Protein AF-A0AAD7N891-F1 (afdb_monomer_lite)

Structure (mmCIF, N/CA/C/O backbone):
data_AF-A0AAD7N891-F1
#
_entry.id   AF-A0AAD7N891-F1
#
loop_
_atom_site.group_PDB
_atom_site.id
_atom_site.type_symbol
_atom_site.label_atom_id
_atom_site.label_alt_id
_atom_site.label_comp_id
_atom_site.label_asym_id
_atom_site.label_entity_id
_atom_site.label_seq_id
_atom_site.pdbx_PDB_ins_code
_atom_site.Cartn_x
_atom_site.Cartn_y
_atom_site.Cartn_z
_atom_site.occupancy
_atom_site.B_iso_or_equiv
_atom_site.auth_seq_id
_atom_site.auth_comp_id
_atom_site.auth_asym_id
_atom_site.auth_atom_id
_atom_site.pdbx_PDB_model_num
ATOM 1 N N . MET A 1 1 ? 13.929 -9.665 -32.652 1.00 86.06 1 MET A N 1
ATOM 2 C CA . MET A 1 1 ? 14.099 -10.074 -31.236 1.00 86.06 1 MET A CA 1
ATOM 3 C C . MET A 1 1 ? 13.568 -9.027 -30.256 1.00 86.06 1 MET A C 1
ATOM 5 O O . MET A 1 1 ? 12.718 -9.385 -29.456 1.00 86.06 1 MET A O 1
ATOM 9 N N . LEU A 1 2 ? 13.955 -7.745 -30.351 1.00 93.38 2 LEU A N 1
ATOM 10 C CA . LEU A 1 2 ? 13.462 -6.684 -29.446 1.00 93.38 2 LEU A CA 1
ATOM 11 C C . LEU A 1 2 ? 11.928 -6.543 -29.409 1.00 93.38 2 LEU A C 1
ATOM 13 O O . LEU A 1 2 ? 11.352 -6.500 -28.329 1.00 93.38 2 LEU A O 1
ATOM 17 N N . LEU A 1 3 ? 11.254 -6.560 -30.566 1.00 95.44 3 LEU A N 1
ATOM 18 C CA . LEU A 1 3 ? 9.785 -6.468 -30.629 1.00 95.44 3 LEU A CA 1
ATOM 19 C C . LEU A 1 3 ? 9.083 -7.633 -29.914 1.00 95.44 3 LEU A C 1
ATOM 21 O O . LEU A 1 3 ? 8.090 -7.423 -29.224 1.00 95.44 3 LEU A O 1
ATOM 25 N N . ALA A 1 4 ? 9.628 -8.849 -30.028 1.00 94.62 4 ALA A N 1
ATOM 26 C CA . ALA A 1 4 ? 9.088 -10.017 -29.337 1.00 94.62 4 ALA A CA 1
ATOM 27 C C . ALA A 1 4 ? 9.224 -9.855 -27.814 1.00 94.62 4 ALA A C 1
ATOM 29 O O . ALA A 1 4 ? 8.244 -10.022 -27.093 1.00 94.62 4 ALA A O 1
ATOM 30 N N . VAL A 1 5 ? 10.392 -9.417 -27.332 1.00 95.62 5 VAL A N 1
ATOM 31 C CA . VAL A 1 5 ? 10.619 -9.149 -25.902 1.00 95.62 5 VAL A CA 1
ATOM 32 C C . VAL A 1 5 ? 9.657 -8.077 -25.384 1.00 95.62 5 VAL A C 1
ATOM 34 O O . VAL A 1 5 ? 8.988 -8.300 -24.379 1.00 95.62 5 VAL A O 1
ATOM 37 N N . VAL A 1 6 ? 9.497 -6.962 -26.101 1.00 96.00 6 VAL A N 1
ATOM 38 C CA . VAL A 1 6 ? 8.561 -5.893 -25.709 1.00 96.00 6 VAL A CA 1
ATOM 39 C C . VAL A 1 6 ? 7.117 -6.399 -25.680 1.00 96.00 6 VAL A C 1
ATOM 41 O O . VAL A 1 6 ? 6.408 -6.150 -24.707 1.00 96.00 6 VAL A O 1
ATOM 44 N N . SER A 1 7 ? 6.688 -7.159 -26.693 1.00 96.25 7 SER A N 1
ATOM 45 C CA . SER A 1 7 ? 5.326 -7.709 -26.742 1.00 96.25 7 SER A CA 1
ATOM 46 C C . SER A 1 7 ? 5.042 -8.671 -25.584 1.00 96.25 7 SER A C 1
ATOM 48 O O . SER A 1 7 ? 3.996 -8.579 -24.944 1.00 96.25 7 SER A O 1
ATOM 50 N N . THR A 1 8 ? 5.999 -9.545 -25.253 1.00 95.94 8 THR A N 1
ATOM 51 C CA . THR A 1 8 ? 5.861 -10.489 -24.136 1.00 95.94 8 THR A CA 1
ATOM 52 C C . THR A 1 8 ? 5.845 -9.771 -22.790 1.00 95.94 8 THR A C 1
ATOM 54 O O . THR A 1 8 ? 4.991 -10.066 -21.957 1.00 95.94 8 THR A O 1
ATOM 57 N N . ALA A 1 9 ? 6.714 -8.777 -22.586 1.00 94.06 9 ALA A N 1
ATOM 58 C CA . ALA A 1 9 ? 6.714 -7.962 -21.376 1.00 94.06 9 ALA A CA 1
ATOM 59 C C . ALA A 1 9 ? 5.385 -7.208 -21.204 1.00 94.06 9 ALA A C 1
ATOM 61 O O . ALA A 1 9 ? 4.807 -7.227 -20.117 1.00 94.06 9 ALA A O 1
ATOM 62 N N . ALA A 1 10 ? 4.858 -6.614 -22.279 1.00 94.81 10 ALA A N 1
ATOM 63 C CA . ALA A 1 10 ? 3.561 -5.944 -22.264 1.00 94.81 10 ALA A CA 1
ATOM 64 C C . ALA A 1 10 ? 2.420 -6.915 -21.914 1.00 94.81 10 ALA A C 1
ATOM 66 O O . ALA A 1 10 ? 1.614 -6.614 -21.035 1.00 94.81 10 ALA A O 1
ATOM 67 N N . ALA A 1 11 ? 2.387 -8.103 -22.527 1.00 95.69 11 ALA A N 1
ATOM 68 C CA . ALA A 1 11 ? 1.387 -9.127 -22.223 1.00 95.69 11 ALA A CA 1
ATOM 69 C C . ALA A 1 11 ? 1.438 -9.570 -20.750 1.00 95.69 11 ALA A C 1
ATOM 71 O O . ALA A 1 11 ? 0.397 -9.694 -20.104 1.00 95.69 11 ALA A O 1
ATOM 72 N N . ILE A 1 12 ? 2.640 -9.744 -20.189 1.00 94.62 12 ILE A N 1
ATOM 73 C CA . ILE A 1 12 ? 2.829 -10.087 -18.772 1.00 94.62 12 ILE A CA 1
ATOM 74 C C . ILE A 1 12 ? 2.308 -8.968 -17.863 1.00 94.62 12 ILE A C 1
ATOM 76 O O . ILE A 1 12 ? 1.615 -9.254 -16.887 1.00 94.62 12 ILE A O 1
ATOM 80 N N . LEU A 1 13 ? 2.613 -7.703 -18.164 1.00 93.00 13 LEU A N 1
ATOM 81 C CA . LEU A 1 13 ? 2.136 -6.564 -17.373 1.00 93.00 13 LEU A CA 1
ATOM 82 C C . LEU A 1 13 ? 0.608 -6.458 -17.398 1.00 93.00 13 LEU A C 1
ATOM 84 O O . LEU A 1 13 ? -0.008 -6.338 -16.341 1.00 93.00 13 LEU A O 1
ATOM 88 N N . VAL A 1 14 ? -0.008 -6.587 -18.577 1.00 94.25 14 VAL A N 1
ATOM 89 C CA . VAL A 1 14 ? -1.472 -6.569 -18.725 1.00 94.25 14 VAL A CA 1
ATOM 90 C C . VAL A 1 14 ? -2.111 -7.729 -17.962 1.00 94.25 14 VAL A C 1
ATOM 92 O O . VAL A 1 14 ? -3.048 -7.512 -17.196 1.00 94.25 14 VAL A O 1
ATOM 95 N N . TYR A 1 15 ? -1.580 -8.947 -18.098 1.00 95.38 15 TYR A N 1
ATOM 96 C CA . TYR A 1 15 ? -2.083 -10.113 -17.370 1.00 95.38 15 TYR A CA 1
ATOM 97 C C . TYR A 1 15 ? -2.023 -9.913 -15.850 1.00 95.38 15 TYR A C 1
ATOM 99 O O . TYR A 1 15 ? -2.997 -10.177 -15.142 1.00 95.38 15 TYR A O 1
ATOM 107 N N . ARG A 1 16 ? -0.900 -9.395 -15.335 1.00 94.00 16 ARG A N 1
ATOM 108 C CA . ARG A 1 16 ? -0.745 -9.091 -13.905 1.00 94.00 16 ARG A CA 1
ATOM 109 C C . ARG A 1 16 ? -1.723 -8.017 -13.448 1.00 94.00 16 ARG A C 1
ATOM 111 O O . ARG A 1 16 ? -2.328 -8.174 -12.392 1.00 94.00 16 ARG A O 1
ATOM 118 N N . PHE A 1 17 ? -1.912 -6.969 -14.241 1.00 93.62 17 PHE A N 1
ATOM 119 C CA . PHE A 1 17 ? -2.843 -5.897 -13.915 1.00 93.62 17 PHE A CA 1
ATOM 120 C C . PHE A 1 17 ? -4.293 -6.393 -13.842 1.00 93.62 17 PHE A C 1
ATOM 122 O O . PHE A 1 17 ? -4.980 -6.126 -12.858 1.00 93.62 17 PHE A O 1
ATOM 129 N N . VAL A 1 18 ? -4.739 -7.185 -14.822 1.00 94.81 18 VAL A N 1
ATOM 130 C CA . VAL A 1 18 ? -6.088 -7.778 -14.824 1.00 94.81 18 VAL A CA 1
ATOM 131 C C . VAL A 1 18 ? -6.271 -8.729 -13.643 1.00 94.81 18 VAL A C 1
ATOM 133 O O . VAL A 1 18 ? -7.296 -8.683 -12.966 1.00 94.81 18 VAL A O 1
ATOM 136 N N . ARG A 1 19 ? -5.262 -9.551 -13.333 1.00 95.12 19 ARG A N 1
ATOM 137 C CA . ARG A 1 19 ? -5.297 -10.433 -12.160 1.00 95.12 19 ARG A CA 1
ATOM 138 C C . ARG A 1 19 ? -5.391 -9.642 -10.852 1.00 95.12 19 ARG A C 1
ATOM 140 O O . ARG A 1 19 ? -6.151 -10.025 -9.964 1.00 95.12 19 ARG A O 1
ATOM 147 N N . ASN A 1 20 ? -4.658 -8.538 -10.735 1.00 94.19 20 ASN A N 1
ATOM 148 C CA . ASN A 1 20 ? -4.712 -7.674 -9.558 1.00 94.19 20 ASN A CA 1
ATOM 149 C C . ASN A 1 20 ? -6.078 -6.977 -9.434 1.00 94.19 20 ASN A C 1
ATOM 151 O O . ASN A 1 20 ? -6.640 -6.939 -8.341 1.00 94.19 20 ASN A O 1
ATOM 155 N N . LEU A 1 21 ? -6.660 -6.503 -10.540 1.00 94.62 21 LEU A N 1
ATOM 156 C CA . LEU A 1 21 ? -8.028 -5.969 -10.567 1.00 94.62 21 LEU A CA 1
ATOM 157 C C . LEU A 1 21 ? -9.069 -7.004 -10.125 1.00 94.62 21 LEU A C 1
ATOM 159 O O . LEU A 1 21 ? -9.953 -6.684 -9.332 1.00 94.62 21 LEU A O 1
ATOM 163 N N . ALA A 1 22 ? -8.933 -8.249 -10.586 1.00 95.31 22 ALA A N 1
ATOM 164 C CA . ALA A 1 22 ? -9.811 -9.338 -10.175 1.00 95.31 22 ALA A CA 1
ATOM 165 C C . ALA A 1 22 ? -9.683 -9.636 -8.672 1.00 95.31 22 ALA A C 1
ATOM 167 O O . ALA A 1 22 ? -10.685 -9.894 -8.014 1.00 95.31 22 ALA A O 1
ATOM 168 N N . SER A 1 23 ? -8.476 -9.541 -8.100 1.00 93.81 23 SER A N 1
ATOM 169 C CA . SER A 1 23 ? -8.265 -9.783 -6.663 1.00 93.81 23 SER A CA 1
ATOM 170 C C . SER A 1 23 ? -8.930 -8.747 -5.750 1.00 93.81 23 SER A C 1
ATOM 172 O O . SER A 1 23 ? -9.228 -9.053 -4.598 1.00 93.81 23 SER A O 1
ATOM 174 N N . VAL A 1 24 ? -9.200 -7.545 -6.269 1.00 93.31 24 VAL A N 1
ATOM 175 C CA . VAL A 1 24 ? -9.950 -6.498 -5.562 1.00 93.31 24 VAL A CA 1
ATOM 176 C C . VAL A 1 24 ? -11.414 -6.431 -5.993 1.00 93.31 24 VAL A C 1
ATOM 178 O O . VAL A 1 24 ? -12.043 -5.405 -5.776 1.00 93.31 24 VAL A O 1
ATOM 181 N N . ASN A 1 25 ? -11.958 -7.475 -6.629 1.00 94.12 25 ASN A N 1
ATOM 182 C CA . ASN A 1 25 ? -13.345 -7.525 -7.115 1.00 94.12 25 ASN A CA 1
ATOM 183 C C . ASN A 1 25 ? -13.754 -6.323 -7.988 1.00 94.12 25 ASN A C 1
ATOM 185 O O . ASN A 1 25 ? -14.917 -5.935 -7.997 1.00 94.12 25 ASN A O 1
ATOM 189 N N . PHE A 1 26 ? -12.809 -5.726 -8.724 1.00 92.31 26 PHE A N 1
ATOM 190 C CA . PHE A 1 26 ? -13.049 -4.530 -9.541 1.00 92.31 26 PHE A CA 1
ATOM 191 C C . PHE A 1 26 ? -13.590 -3.312 -8.767 1.00 92.31 26 PHE A C 1
ATOM 193 O O . PHE A 1 26 ? -14.167 -2.410 -9.373 1.00 92.31 26 PHE A O 1
ATOM 200 N N . GLU A 1 27 ? -13.347 -3.239 -7.455 1.00 91.56 27 GLU A N 1
ATOM 201 C CA . GLU A 1 27 ? -13.743 -2.095 -6.628 1.00 91.56 27 GLU A CA 1
ATOM 202 C C . GLU A 1 27 ? -13.161 -0.781 -7.174 1.00 91.56 27 GLU A C 1
ATOM 204 O O . GLU A 1 27 ? -11.978 -0.749 -7.548 1.00 91.56 27 GLU A O 1
ATOM 209 N N . PRO A 1 28 ? -13.926 0.323 -7.207 1.00 89.81 28 PRO A N 1
ATOM 210 C CA . PRO A 1 28 ? -13.439 1.591 -7.721 1.00 89.81 28 PRO A CA 1
ATOM 211 C C . PRO A 1 28 ? -12.277 2.118 -6.873 1.00 89.81 28 PRO A C 1
ATOM 213 O O . PRO A 1 28 ? -12.193 1.921 -5.658 1.00 89.81 28 PRO A O 1
ATOM 216 N N . GLY A 1 29 ? -11.341 2.793 -7.531 1.00 89.62 29 GLY A N 1
ATOM 217 C CA . GLY A 1 29 ? -10.240 3.447 -6.847 1.00 89.62 29 GLY A CA 1
ATOM 218 C C . GLY A 1 29 ? -9.099 3.824 -7.772 1.00 89.62 29 GLY A C 1
ATOM 219 O O . GLY A 1 29 ? -9.208 3.766 -8.997 1.00 89.62 29 GLY A O 1
ATOM 220 N N . MET A 1 30 ? -7.993 4.239 -7.172 1.00 90.31 30 MET A N 1
ATOM 221 C CA . MET A 1 30 ? -6.846 4.754 -7.909 1.00 90.31 30 MET A CA 1
ATOM 222 C C . MET A 1 30 ? -6.028 3.621 -8.529 1.00 90.31 30 MET A C 1
ATOM 224 O O . MET A 1 30 ? -5.879 2.532 -7.959 1.00 90.31 30 MET A O 1
ATOM 228 N N . ARG A 1 31 ? -5.469 3.905 -9.707 1.00 93.00 31 ARG A N 1
ATOM 229 C CA . ARG A 1 31 ? -4.662 2.979 -10.511 1.00 93.00 31 ARG A CA 1
ATOM 230 C C . ARG A 1 31 ? -3.310 3.612 -10.845 1.00 93.00 31 ARG A C 1
ATOM 232 O O . ARG A 1 31 ? -3.079 3.979 -11.996 1.00 93.00 31 ARG A O 1
ATOM 239 N N . PRO A 1 32 ? -2.457 3.853 -9.836 1.00 93.12 32 PRO A N 1
ATOM 240 C CA . PRO A 1 32 ? -1.202 4.548 -10.065 1.00 93.12 32 PRO A CA 1
ATOM 241 C C . PRO A 1 32 ? -0.200 3.668 -10.809 1.00 93.12 32 PRO A C 1
ATOM 243 O O . PRO A 1 32 ? -0.305 2.440 -10.809 1.00 93.12 32 PRO A O 1
ATOM 246 N N . LEU A 1 33 ? 0.808 4.292 -11.421 1.00 91.75 33 LEU A N 1
ATOM 247 C CA . LEU A 1 33 ? 1.913 3.542 -12.018 1.00 91.75 33 LEU A CA 1
ATOM 248 C C . LEU A 1 33 ? 2.706 2.795 -10.945 1.00 91.75 33 LEU A C 1
ATOM 250 O O . LEU A 1 33 ? 2.909 1.590 -11.078 1.00 91.75 33 LEU A O 1
ATOM 254 N N . PHE A 1 34 ? 3.071 3.490 -9.867 1.00 91.50 34 PHE A N 1
ATOM 255 C CA . PHE A 1 34 ? 3.797 2.930 -8.733 1.00 91.50 34 PHE A CA 1
ATOM 256 C C . PHE A 1 34 ? 2.942 2.952 -7.472 1.00 91.50 34 PHE A C 1
ATOM 258 O O . PHE A 1 34 ? 2.112 3.837 -7.268 1.00 91.50 34 PHE A O 1
ATOM 265 N N . SER A 1 35 ? 3.164 1.975 -6.602 1.00 90.94 35 SER A N 1
ATOM 266 C CA . SER A 1 35 ? 2.572 1.972 -5.271 1.00 90.94 35 SER A CA 1
ATOM 267 C C . SER A 1 35 ? 3.206 3.074 -4.407 1.00 90.94 35 SER A C 1
ATOM 269 O O . SER A 1 35 ? 4.435 3.107 -4.320 1.00 90.94 35 SER A O 1
ATOM 271 N N . PRO A 1 36 ? 2.428 3.943 -3.728 1.00 90.25 36 PRO A N 1
ATOM 272 C CA . PRO A 1 36 ? 2.952 4.995 -2.847 1.00 90.25 36 PRO A CA 1
ATOM 273 C C . PRO A 1 36 ? 3.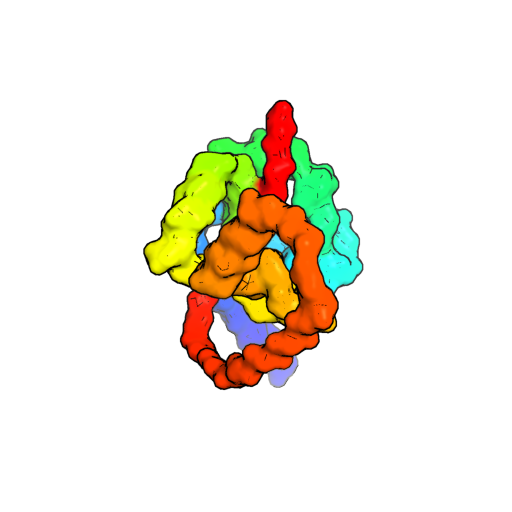823 4.478 -1.702 1.00 90.25 36 PRO A C 1
ATOM 275 O O . PRO A 1 36 ? 4.658 5.220 -1.189 1.00 90.25 36 PRO A O 1
ATOM 278 N N . LEU A 1 37 ? 3.605 3.233 -1.269 1.00 88.06 37 LEU A N 1
ATOM 279 C CA . LEU A 1 37 ? 4.399 2.607 -0.213 1.00 88.06 37 LEU A CA 1
ATOM 280 C C . LEU A 1 37 ? 5.636 1.873 -0.750 1.00 88.06 37 LEU A C 1
ATOM 282 O O . LEU A 1 37 ? 6.514 1.501 0.029 1.00 88.06 37 LEU A O 1
ATOM 286 N N . GLY A 1 38 ? 5.703 1.673 -2.065 1.00 87.56 38 GLY A N 1
ATOM 287 C CA . GLY A 1 38 ? 6.850 1.096 -2.743 1.00 87.56 38 GLY A CA 1
ATOM 288 C C . GLY A 1 38 ? 8.030 2.056 -2.789 1.00 87.56 38 GLY A C 1
ATOM 289 O O . GLY A 1 38 ? 7.873 3.273 -2.700 1.00 87.56 38 GLY A O 1
ATOM 290 N N . LEU A 1 39 ? 9.231 1.516 -3.006 1.00 87.31 39 LEU A N 1
ATOM 291 C CA . LEU A 1 39 ? 10.458 2.316 -3.096 1.00 87.31 39 LEU A CA 1
ATOM 292 C C . LEU A 1 39 ? 10.338 3.432 -4.147 1.00 87.31 39 LEU A C 1
ATOM 294 O O . LEU A 1 39 ? 10.675 4.582 -3.881 1.00 87.31 39 LEU A O 1
ATOM 298 N N . PHE A 1 40 ? 9.811 3.107 -5.330 1.00 88.12 40 PHE A N 1
ATOM 299 C CA . PHE A 1 40 ? 9.664 4.076 -6.416 1.00 88.12 40 PHE A CA 1
ATOM 300 C C . PHE A 1 40 ? 8.566 5.107 -6.141 1.00 88.12 40 PHE A C 1
ATOM 302 O O . PHE A 1 40 ? 8.776 6.290 -6.397 1.00 88.12 40 PHE A O 1
ATOM 309 N N . GLY A 1 41 ? 7.432 4.701 -5.562 1.00 87.00 41 GLY A N 1
ATOM 310 C CA . GLY A 1 41 ? 6.390 5.651 -5.162 1.00 87.00 41 GLY A CA 1
ATOM 311 C C . GLY A 1 41 ? 6.815 6.549 -3.999 1.00 87.00 41 GLY A C 1
ATOM 312 O O . GLY A 1 41 ? 6.342 7.676 -3.899 1.00 87.00 41 GLY A O 1
ATOM 313 N N . ALA A 1 42 ? 7.751 6.103 -3.159 1.00 87.88 42 ALA A N 1
ATOM 314 C CA . ALA A 1 42 ? 8.301 6.923 -2.086 1.00 87.88 42 ALA A CA 1
ATOM 315 C C . ALA A 1 42 ? 9.295 7.986 -2.583 1.00 87.88 42 ALA A C 1
ATOM 317 O O . ALA A 1 42 ? 9.360 9.071 -2.005 1.00 87.88 42 ALA A O 1
ATOM 318 N N . VAL A 1 43 ? 10.058 7.688 -3.640 1.00 91.38 43 VAL A N 1
ATOM 319 C CA . VAL A 1 43 ? 11.042 8.616 -4.227 1.00 91.38 43 VAL A CA 1
ATOM 320 C C . VAL A 1 43 ? 10.375 9.649 -5.136 1.00 91.38 43 VAL A C 1
ATOM 322 O O . VAL A 1 43 ? 10.773 10.813 -5.145 1.00 91.38 43 VAL A O 1
ATOM 325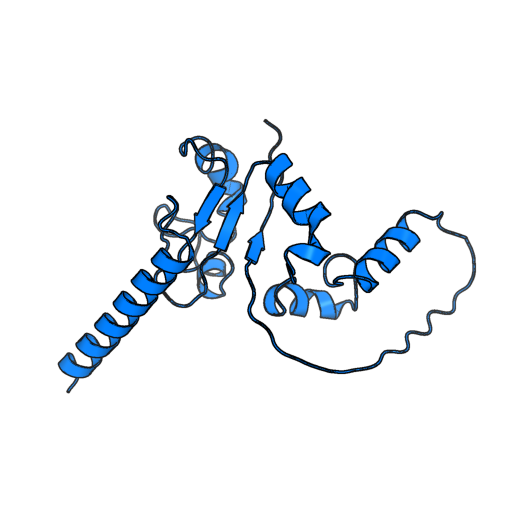 N N . ILE A 1 44 ? 9.368 9.238 -5.910 1.00 92.31 44 ILE A N 1
ATOM 326 C CA . ILE A 1 44 ? 8.679 10.130 -6.844 1.00 92.31 44 ILE A CA 1
ATOM 327 C C . ILE A 1 44 ? 7.742 11.062 -6.051 1.00 92.31 44 ILE A C 1
ATOM 329 O O . ILE A 1 44 ? 6.968 10.588 -5.215 1.00 92.31 44 ILE A O 1
ATOM 333 N N . PRO A 1 45 ? 7.772 12.386 -6.297 1.00 91.62 45 PRO A N 1
ATOM 334 C CA . PRO A 1 45 ? 6.878 13.318 -5.617 1.00 91.62 45 PRO A CA 1
ATOM 335 C C . PRO A 1 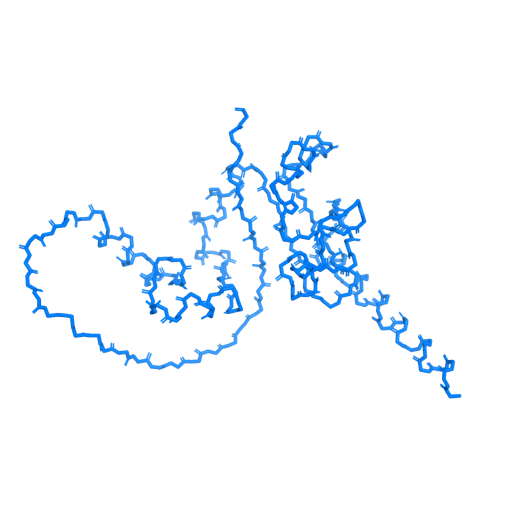45 ? 5.405 13.031 -5.940 1.00 91.62 45 PRO A C 1
ATOM 337 O O . PRO A 1 45 ? 5.070 12.488 -6.995 1.00 91.62 45 PRO A O 1
ATOM 340 N N . THR A 1 46 ? 4.509 13.435 -5.038 1.00 93.56 46 THR A N 1
ATOM 341 C CA . THR A 1 46 ? 3.066 13.356 -5.282 1.00 93.56 46 THR A CA 1
ATOM 342 C C . THR A 1 46 ? 2.693 14.256 -6.458 1.00 93.56 46 THR A C 1
ATOM 344 O O . THR A 1 46 ? 2.973 15.453 -6.457 1.00 93.56 46 THR A O 1
ATOM 347 N N . CYS A 1 47 ? 2.061 13.684 -7.474 1.00 90.81 47 CYS A N 1
ATOM 348 C CA . CYS A 1 47 ? 1.580 14.370 -8.671 1.00 90.81 47 CYS A CA 1
ATOM 349 C C . CYS A 1 47 ? 0.183 13.857 -9.022 1.00 90.81 47 CYS A C 1
ATOM 351 O O . CYS A 1 47 ? -0.228 12.804 -8.545 1.00 90.81 47 CYS A O 1
ATOM 353 N N . SER A 1 48 ? -0.538 14.552 -9.904 1.00 87.31 48 SER A N 1
ATOM 354 C CA . SER A 1 48 ? -1.907 14.179 -10.304 1.00 87.31 48 SER A CA 1
ATOM 355 C C . SER A 1 48 ? -2.051 12.734 -10.806 1.00 87.31 48 SER A C 1
ATOM 357 O O . SER A 1 48 ? -3.100 12.128 -10.620 1.00 87.31 48 SER A O 1
ATOM 359 N N . TRP A 1 49 ? -1.001 12.173 -11.409 1.00 86.31 49 TRP A N 1
ATOM 360 C CA . TRP A 1 49 ? -0.973 10.806 -11.939 1.00 86.31 49 TRP A CA 1
ATOM 361 C C . TRP A 1 49 ? -0.235 9.799 -11.039 1.00 86.31 49 TRP A C 1
ATOM 363 O O . TRP A 1 49 ? -0.354 8.593 -11.256 1.00 86.31 49 TRP A O 1
ATOM 373 N N . ASN A 1 50 ? 0.523 10.266 -10.038 1.00 90.50 50 ASN A N 1
ATOM 374 C CA . ASN A 1 50 ? 1.297 9.414 -9.136 1.00 90.50 50 ASN A CA 1
ATOM 375 C C . ASN A 1 50 ? 1.094 9.826 -7.668 1.00 90.50 50 ASN A C 1
ATOM 377 O O . ASN A 1 50 ? 1.628 10.856 -7.248 1.00 90.50 50 ASN A O 1
ATOM 381 N N . PRO A 1 51 ? 0.382 9.026 -6.863 1.00 90.94 51 PRO A N 1
ATOM 382 C CA . PRO A 1 51 ? 0.358 9.191 -5.424 1.00 90.94 51 PRO A CA 1
ATOM 383 C C . PRO A 1 51 ? 1.749 8.839 -4.883 1.00 90.94 51 PRO A C 1
ATOM 385 O O . PRO A 1 51 ? 2.148 7.678 -4.871 1.00 90.94 51 PRO A O 1
ATOM 388 N N . GLY A 1 52 ? 2.510 9.857 -4.482 1.00 91.25 52 GLY A N 1
ATOM 389 C CA . GLY A 1 52 ? 3.773 9.680 -3.763 1.00 91.25 52 GLY A CA 1
ATOM 390 C C . GLY A 1 52 ? 3.524 9.433 -2.275 1.00 91.25 52 GLY A C 1
ATOM 391 O O . GLY A 1 52 ? 2.388 9.511 -1.829 1.00 91.25 52 GLY A O 1
ATOM 392 N N . LEU A 1 53 ? 4.549 9.210 -1.450 1.00 90.88 53 LEU A N 1
ATOM 393 C CA . LEU A 1 53 ? 4.364 8.887 -0.018 1.00 90.88 53 LEU A CA 1
ATOM 394 C C . LEU A 1 53 ? 3.501 9.903 0.770 1.00 90.88 53 LEU A C 1
ATOM 396 O O . LEU A 1 53 ? 2.799 9.539 1.714 1.00 90.88 53 LEU A O 1
ATOM 400 N N . LYS A 1 54 ? 3.518 11.182 0.370 1.00 91.38 54 LYS A N 1
ATOM 401 C CA . LYS A 1 54 ? 2.752 12.270 1.009 1.00 91.38 54 LYS A CA 1
ATOM 402 C C . LYS A 1 54 ? 1.287 12.350 0.569 1.00 91.38 54 LYS A C 1
ATOM 404 O O . LYS A 1 54 ? 0.532 13.136 1.144 1.00 91.38 54 LYS A O 1
ATOM 409 N N . TRP A 1 55 ? 0.864 11.540 -0.400 1.00 91.00 55 TRP A N 1
ATOM 410 C CA . TRP A 1 55 ? -0.460 11.628 -1.018 1.00 91.00 55 TRP A CA 1
ATOM 411 C C . TRP A 1 55 ? -1.609 11.521 -0.006 1.00 91.00 55 TRP A C 1
ATOM 413 O O . TRP A 1 55 ? -2.572 12.281 -0.092 1.00 91.00 55 TRP A O 1
ATOM 423 N N . VAL A 1 56 ? -1.486 10.641 1.001 1.00 89.38 56 VAL A N 1
ATOM 424 C CA . VAL A 1 56 ? -2.511 10.466 2.048 1.00 89.38 56 VAL A CA 1
ATOM 425 C C . VAL A 1 56 ? -2.778 11.786 2.770 1.00 89.38 56 VAL A C 1
ATOM 427 O O . VAL A 1 56 ? -3.906 12.055 3.175 1.00 89.38 56 VAL A O 1
ATOM 430 N N . TRP A 1 57 ? -1.747 12.622 2.921 1.00 89.06 57 TRP A N 1
ATOM 431 C CA . TRP A 1 57 ? -1.849 13.893 3.622 1.00 89.06 57 TRP A CA 1
ATOM 432 C C . TRP A 1 57 ? -2.297 15.037 2.722 1.00 89.06 57 TRP A C 1
ATOM 434 O O . TRP A 1 57 ? -3.218 15.776 3.075 1.00 89.06 57 TRP A O 1
ATOM 444 N N . GLU A 1 58 ? -1.670 15.168 1.555 1.00 91.69 58 GLU A N 1
ATOM 445 C CA . GLU A 1 58 ? -1.962 16.246 0.608 1.00 91.69 58 GLU A CA 1
ATOM 446 C C . GLU A 1 58 ? -3.393 16.150 0.079 1.00 91.69 58 GLU A C 1
ATOM 448 O O . GLU A 1 58 ? -4.093 17.156 -0.024 1.00 91.69 58 GLU A O 1
ATOM 453 N N . TRP A 1 59 ? -3.867 14.933 -0.188 1.00 90.00 59 TRP A N 1
ATOM 454 C CA . TRP A 1 59 ? -5.181 14.689 -0.776 1.00 90.00 59 TRP A CA 1
ATOM 455 C C . TRP A 1 59 ? -6.216 14.219 0.251 1.00 90.00 59 TRP A C 1
ATOM 457 O O . TRP A 1 59 ? -7.29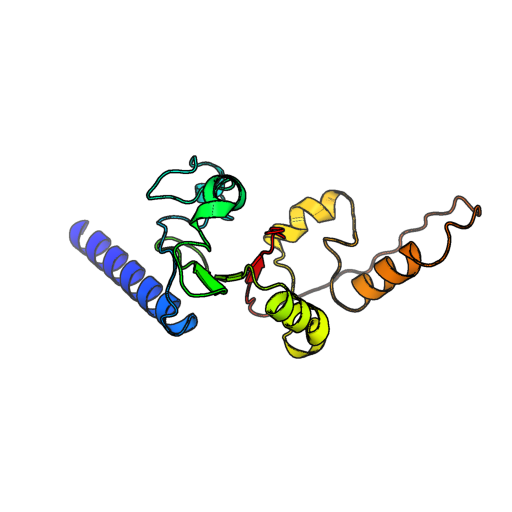1 13.755 -0.117 1.00 90.00 59 TRP A O 1
ATOM 467 N N . ARG A 1 60 ? -5.958 14.377 1.556 1.00 86.31 60 ARG A N 1
ATOM 468 C CA . ARG A 1 60 ? -6.869 13.920 2.629 1.00 86.31 60 ARG A CA 1
ATOM 469 C C . ARG A 1 60 ? -8.310 14.432 2.492 1.00 86.31 60 ARG A C 1
ATOM 471 O O . ARG A 1 60 ? -9.242 13.751 2.899 1.00 86.31 60 ARG A O 1
ATOM 478 N N . LYS A 1 61 ? -8.489 15.641 1.941 1.00 84.50 61 LYS A N 1
ATOM 479 C CA . LYS A 1 61 ? -9.805 16.282 1.773 1.00 84.50 61 LYS A CA 1
ATOM 480 C C . LYS A 1 61 ? -10.513 15.854 0.485 1.00 84.50 61 LYS A C 1
ATOM 482 O O . LYS A 1 61 ? -11.734 15.887 0.431 1.00 84.50 61 LYS A O 1
ATOM 487 N N . THR A 1 62 ? -9.761 15.469 -0.541 1.00 85.62 62 THR A N 1
ATOM 488 C CA . THR A 1 62 ? -10.280 15.187 -1.888 1.00 85.62 62 THR A CA 1
ATOM 489 C C . THR A 1 62 ? -10.419 13.688 -2.156 1.00 85.62 62 THR A C 1
ATOM 491 O O . THR A 1 62 ? -11.368 13.273 -2.816 1.00 85.62 62 THR A O 1
ATOM 494 N N . ASN A 1 63 ? -9.535 12.860 -1.591 1.00 81.50 63 ASN A N 1
ATOM 495 C CA . ASN A 1 63 ? -9.468 11.415 -1.837 1.00 81.50 63 ASN A CA 1
ATOM 496 C C . ASN A 1 63 ? -10.683 10.619 -1.396 1.00 81.50 63 ASN A C 1
ATOM 498 O O . ASN A 1 63 ? -10.938 9.577 -1.974 1.00 81.50 63 ASN A O 1
ATOM 502 N N . PHE A 1 64 ? -11.379 11.056 -0.353 1.00 79.19 64 PHE A N 1
ATOM 503 C CA . PHE A 1 64 ? -12.575 10.369 0.142 1.00 79.19 64 PHE A CA 1
ATOM 504 C C . PHE A 1 64 ? -13.836 11.208 -0.071 1.00 79.19 64 PHE A C 1
ATOM 506 O O . PHE A 1 64 ? -14.934 10.681 -0.019 1.00 79.19 64 PHE A O 1
ATOM 513 N N . GLY A 1 65 ? -13.694 12.512 -0.342 1.00 68.94 65 GLY A N 1
ATOM 514 C CA . GLY A 1 65 ? -14.829 13.394 -0.628 1.00 68.94 65 GLY A CA 1
ATOM 515 C C . GLY A 1 65 ? -15.396 13.215 -2.038 1.00 68.94 65 GLY A C 1
ATOM 516 O O . GLY A 1 65 ? -16.591 13.399 -2.239 1.00 68.94 65 GLY A O 1
ATOM 517 N N . ASN A 1 66 ? -14.551 12.836 -3.004 1.00 68.75 66 ASN A N 1
ATOM 518 C CA . ASN A 1 66 ? -14.969 12.638 -4.396 1.00 68.75 66 ASN A CA 1
ATOM 519 C C . ASN A 1 66 ? -15.551 11.246 -4.664 1.00 68.75 66 ASN A C 1
ATOM 521 O O . ASN A 1 66 ? -16.305 11.063 -5.617 1.00 68.75 66 ASN A O 1
ATOM 525 N N . TYR A 1 67 ? -15.184 10.257 -3.853 1.00 64.38 67 TYR A N 1
ATOM 526 C CA . TYR A 1 67 ? -15.672 8.895 -3.992 1.00 64.38 67 TYR A CA 1
ATOM 527 C C . TYR A 1 67 ? -16.845 8.732 -3.028 1.00 64.38 67 TYR A C 1
ATOM 529 O O . TYR A 1 67 ? -16.707 8.999 -1.843 1.00 64.38 67 TYR A O 1
ATOM 537 N N . GLN A 1 68 ? -17.999 8.262 -3.504 1.00 73.00 68 GLN A N 1
ATOM 538 C CA . GLN A 1 68 ? -19.154 7.935 -2.646 1.00 73.00 68 GLN A CA 1
ATOM 539 C C . GLN A 1 68 ? -18.884 6.757 -1.683 1.00 73.00 68 GLN A C 1
ATOM 541 O O . GLN A 1 68 ? -19.797 6.274 -1.018 1.00 73.00 68 GLN A O 1
ATOM 546 N N . TYR A 1 69 ? -17.643 6.272 -1.633 1.00 78.06 69 TYR A N 1
ATOM 547 C CA . TYR A 1 69 ? -17.230 5.044 -0.981 1.00 78.06 69 TYR A CA 1
ATOM 548 C C . TYR A 1 69 ? -16.205 5.351 0.109 1.00 78.06 69 TYR A C 1
ATOM 550 O O . TYR A 1 69 ? -15.215 6.043 -0.125 1.00 78.06 69 TYR A O 1
ATOM 558 N N . ASP A 1 70 ? -16.411 4.763 1.286 1.00 87.38 70 ASP A N 1
ATOM 559 C CA . ASP A 1 70 ? -15.484 4.869 2.419 1.00 87.38 70 ASP A CA 1
ATOM 560 C C . ASP A 1 70 ? -14.219 4.011 2.252 1.00 87.38 70 ASP A C 1
ATOM 562 O O . ASP A 1 70 ? -13.272 4.127 3.037 1.00 87.38 70 ASP A O 1
ATOM 566 N N . VAL A 1 71 ? -14.220 3.117 1.260 1.00 89.25 71 VAL A N 1
ATOM 567 C CA . VAL A 1 71 ? -13.125 2.207 0.934 1.00 89.25 71 VAL A CA 1
ATOM 568 C C . VAL A 1 71 ? -12.709 2.459 -0.508 1.00 89.25 71 VAL A C 1
ATOM 570 O O . VAL A 1 71 ? -13.534 2.440 -1.415 1.00 89.25 71 VAL A O 1
ATOM 573 N N . VAL A 1 72 ? -11.418 2.684 -0.714 1.00 90.81 72 VAL A N 1
ATOM 574 C CA . VAL A 1 72 ? -10.820 2.937 -2.022 1.00 90.81 72 VAL A CA 1
ATOM 575 C C . VAL A 1 72 ? -9.769 1.869 -2.274 1.00 90.81 72 VAL A C 1
ATOM 577 O O . VAL A 1 72 ? -8.864 1.670 -1.460 1.00 90.81 72 VAL A O 1
ATOM 580 N N . SER A 1 73 ? -9.868 1.177 -3.408 1.00 92.81 73 SER A N 1
ATOM 581 C CA . SER A 1 73 ? -8.840 0.220 -3.816 1.00 92.81 73 SER A CA 1
ATOM 582 C C . SER A 1 73 ? -7.663 0.942 -4.479 1.00 92.81 73 SER A C 1
ATOM 584 O O . SER A 1 73 ? -7.838 1.843 -5.302 1.00 92.81 73 SER A O 1
ATOM 586 N N . MET A 1 74 ? -6.443 0.539 -4.145 1.00 92.00 74 MET A N 1
ATOM 587 C CA . MET A 1 74 ? -5.227 0.983 -4.813 1.00 92.00 74 MET A CA 1
ATOM 588 C C . MET A 1 74 ? -4.610 -0.207 -5.539 1.00 92.00 74 MET A C 1
ATOM 590 O O . MET A 1 74 ? -4.166 -1.169 -4.916 1.00 92.00 74 MET A O 1
ATOM 594 N N . VAL A 1 75 ? -4.605 -0.144 -6.871 1.00 94.75 75 VAL A N 1
ATOM 595 C CA . VAL A 1 75 ? -4.057 -1.208 -7.721 1.00 94.75 75 VAL A CA 1
ATOM 596 C C . VAL A 1 75 ? -2.933 -0.612 -8.563 1.00 94.75 75 VAL A C 1
ATOM 598 O O . VAL A 1 75 ? -3.226 0.068 -9.550 1.00 94.75 75 VAL A O 1
ATOM 601 N N . PRO A 1 76 ? -1.662 -0.815 -8.177 1.00 93.19 76 PRO A N 1
ATOM 602 C CA . PRO A 1 76 ? -0.541 -0.340 -8.969 1.00 93.19 76 PRO A CA 1
ATOM 603 C C . PRO A 1 76 ? -0.460 -1.108 -10.294 1.00 93.19 76 PRO A C 1
ATOM 605 O O . PRO A 1 76 ? -0.684 -2.321 -10.347 1.00 93.19 76 PRO A O 1
ATOM 608 N N . LEU A 1 77 ? -0.132 -0.396 -11.372 1.00 91.19 77 LEU A N 1
ATOM 609 C CA . LEU A 1 77 ? 0.097 -0.992 -12.693 1.00 91.19 77 LEU A CA 1
ATOM 610 C C . LEU A 1 77 ? 1.402 -1.790 -12.717 1.00 91.19 77 LEU A C 1
ATOM 612 O O . LEU A 1 77 ? 1.480 -2.857 -13.326 1.00 91.19 77 LEU A O 1
ATOM 616 N N . ILE A 1 78 ? 2.430 -1.254 -12.060 1.00 86.25 78 ILE A N 1
ATOM 617 C CA . ILE A 1 78 ? 3.792 -1.765 -12.107 1.00 86.25 78 ILE A CA 1
ATOM 618 C C . ILE A 1 78 ? 4.190 -2.228 -10.707 1.00 86.25 78 ILE A C 1
ATOM 620 O O . ILE A 1 78 ? 4.115 -1.457 -9.758 1.00 86.25 78 ILE A O 1
ATOM 624 N N . PHE A 1 79 ? 4.640 -3.485 -10.624 1.00 73.06 79 PHE A N 1
ATOM 625 C CA . PHE A 1 79 ? 5.297 -4.100 -9.466 1.00 73.06 79 PHE A CA 1
ATOM 626 C C . PHE A 1 79 ? 4.699 -3.718 -8.106 1.00 73.06 79 PHE A C 1
ATOM 628 O O . PHE A 1 79 ? 5.222 -2.828 -7.458 1.00 73.06 79 PHE A O 1
ATOM 635 N N . GLU A 1 80 ? 3.648 -4.418 -7.669 1.00 84.38 80 GLU A N 1
ATOM 636 C CA . GLU A 1 80 ? 3.287 -4.662 -6.261 1.00 84.38 80 GLU A CA 1
ATOM 637 C C . GLU A 1 80 ? 1.930 -5.381 -6.188 1.00 84.38 80 GLU A C 1
ATOM 639 O O . GLU A 1 80 ? 1.288 -5.642 -7.213 1.00 84.38 80 GLU A O 1
ATOM 644 N N . GLU A 1 81 ? 1.530 -5.760 -4.978 1.00 88.81 81 GLU A N 1
ATOM 645 C CA . GLU A 1 81 ? 0.202 -6.301 -4.692 1.00 88.81 81 GLU A CA 1
ATOM 646 C C . GLU A 1 81 ? -0.796 -5.153 -4.472 1.00 88.81 81 GLU A C 1
ATOM 648 O O . GLU A 1 81 ? -0.411 -4.090 -3.980 1.00 88.81 81 GLU A O 1
ATOM 653 N N . PRO A 1 82 ? -2.073 -5.326 -4.846 1.00 92.50 82 PRO A N 1
ATOM 654 C CA . PRO A 1 82 ? -3.097 -4.326 -4.584 1.00 92.50 82 PRO A CA 1
ATOM 655 C C . PRO A 1 82 ? -3.500 -4.305 -3.105 1.00 92.50 82 PRO A C 1
ATOM 657 O O . PRO A 1 82 ? -3.390 -5.304 -2.394 1.00 92.50 82 PRO A O 1
ATOM 660 N N . TYR A 1 83 ? -4.005 -3.166 -2.638 1.00 91.50 83 TYR A N 1
ATOM 661 C CA . TYR A 1 83 ? -4.425 -2.986 -1.247 1.00 91.50 83 TYR A CA 1
ATOM 662 C C . TYR A 1 83 ? -5.554 -1.969 -1.115 1.00 91.50 83 TYR A C 1
ATOM 664 O O . TYR A 1 83 ? -5.859 -1.220 -2.044 1.00 91.50 83 TYR A O 1
ATOM 672 N N . PHE A 1 84 ? -6.194 -1.955 0.052 1.00 92.38 84 PHE A N 1
ATOM 673 C CA . PHE A 1 84 ? -7.334 -1.088 0.327 1.00 92.38 84 PHE A CA 1
ATOM 674 C C . PHE A 1 84 ? -6.957 0.041 1.284 1.00 92.38 84 PHE A C 1
ATOM 676 O O . PHE A 1 84 ? -6.264 -0.161 2.285 1.00 92.38 84 PHE A O 1
ATOM 683 N N . TYR A 1 85 ? -7.481 1.226 0.992 1.00 90.94 85 TYR A N 1
ATOM 684 C CA . TYR A 1 85 ? -7.545 2.345 1.917 1.00 90.94 85 TYR A CA 1
ATOM 685 C C . TYR A 1 85 ? -8.969 2.509 2.404 1.00 90.94 85 TYR A C 1
ATOM 687 O O . TYR A 1 85 ? -9.906 2.403 1.622 1.00 90.94 85 TYR A O 1
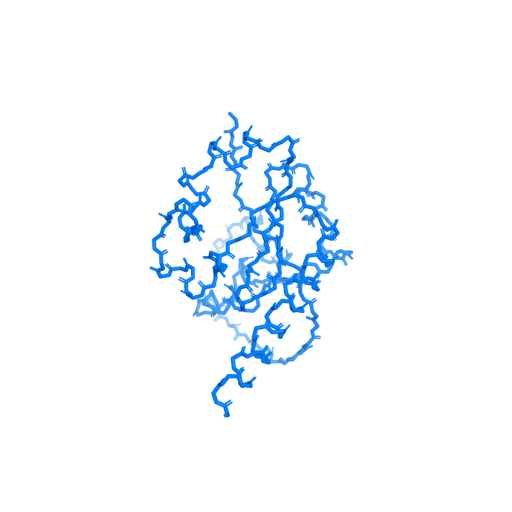ATOM 695 N N . THR A 1 86 ? -9.139 2.805 3.684 1.00 91.25 86 THR A N 1
ATOM 696 C CA . THR A 1 86 ? -10.456 3.110 4.240 1.00 91.25 86 THR A CA 1
ATOM 697 C C . THR A 1 86 ? -10.388 4.288 5.193 1.00 91.25 86 THR A C 1
ATOM 699 O O . THR A 1 86 ? -9.476 4.397 6.018 1.00 91.25 86 THR A O 1
ATOM 702 N N . CYS A 1 87 ? -11.358 5.188 5.053 1.00 89.25 87 CYS A N 1
ATOM 703 C CA . CYS A 1 87 ? -11.576 6.309 5.960 1.00 89.25 87 CYS A CA 1
ATOM 704 C C . CYS A 1 87 ? -12.655 6.013 7.009 1.00 89.25 87 CYS A C 1
ATOM 706 O O . CYS A 1 87 ? -12.778 6.765 7.977 1.00 89.25 87 CYS A O 1
ATOM 708 N N . SER A 1 88 ? -13.415 4.921 6.859 1.00 90.00 88 SER A N 1
ATOM 709 C CA . SER A 1 88 ? -14.450 4.552 7.824 1.00 90.00 88 SER A CA 1
ATOM 710 C C . SER A 1 88 ? -13.837 3.969 9.092 1.00 90.00 88 SER A C 1
ATOM 712 O O . SER A 1 88 ? -13.184 2.919 9.099 1.00 90.00 88 SER A O 1
ATOM 714 N N . VAL A 1 89 ? -14.099 4.652 10.204 1.00 90.75 89 VAL A N 1
ATOM 715 C CA . VAL A 1 89 ? -13.678 4.226 11.541 1.00 90.75 89 VAL A CA 1
ATOM 716 C C . VAL A 1 89 ? -14.350 2.912 11.940 1.00 90.75 89 VAL A C 1
ATOM 718 O O . VAL A 1 89 ? -13.764 2.128 12.685 1.00 90.75 89 VAL A O 1
ATOM 721 N N . ASP A 1 90 ? -15.551 2.634 11.440 1.00 93.19 90 ASP A N 1
ATOM 722 C CA . ASP A 1 90 ? -16.275 1.413 11.786 1.00 93.19 90 ASP A CA 1
ATOM 723 C C . ASP A 1 90 ? -15.704 0.200 11.056 1.00 93.19 90 ASP A C 1
ATOM 725 O O . ASP A 1 90 ? -15.462 -0.827 11.691 1.00 93.19 90 ASP A O 1
ATOM 729 N N . VAL A 1 91 ? -15.361 0.348 9.771 1.00 90.94 91 VAL A N 1
ATOM 730 C CA . VAL A 1 91 ? -14.618 -0.674 9.014 1.00 90.94 91 VAL A CA 1
ATOM 731 C C . VAL A 1 91 ? -13.267 -0.942 9.678 1.00 90.94 91 VAL A C 1
ATOM 733 O O . VAL A 1 91 ? -12.907 -2.096 9.916 1.00 90.94 91 VAL A O 1
ATOM 736 N N . LEU A 1 92 ? -12.553 0.114 10.079 1.00 89.75 92 LEU A N 1
ATOM 737 C CA . LEU A 1 92 ? -11.297 -0.023 10.814 1.00 89.75 92 LEU A CA 1
ATOM 738 C C . LEU A 1 92 ? -11.476 -0.799 12.123 1.00 89.75 92 LEU A C 1
ATOM 740 O O . LEU A 1 92 ? -10.723 -1.731 12.401 1.00 89.75 92 LEU A O 1
ATOM 744 N N . LYS A 1 93 ? -12.465 -0.428 12.945 1.00 91.38 93 LYS A N 1
ATOM 745 C CA . LYS A 1 93 ? -12.757 -1.118 14.209 1.00 91.38 93 LYS A CA 1
ATOM 746 C C . LYS A 1 93 ? -13.072 -2.586 13.964 1.00 91.38 93 LYS A C 1
ATOM 748 O O . LYS A 1 93 ? -12.588 -3.430 14.710 1.00 91.38 93 LYS A O 1
ATOM 753 N N . GLN A 1 94 ? -13.853 -2.903 12.935 1.00 91.69 94 GLN A N 1
ATOM 754 C CA . GLN A 1 94 ? -14.171 -4.285 12.584 1.00 91.69 94 GLN A CA 1
ATOM 755 C C . GLN A 1 94 ? -12.919 -5.072 12.186 1.00 91.69 94 GLN A C 1
ATOM 757 O O . GLN A 1 94 ? -12.747 -6.198 12.655 1.00 91.69 94 GLN A O 1
ATOM 762 N N . LEU A 1 95 ? -12.027 -4.478 11.388 1.00 89.81 95 LEU A N 1
ATOM 763 C CA . LEU A 1 95 ? -10.776 -5.109 10.956 1.00 89.81 95 LEU A CA 1
ATOM 764 C C . LEU A 1 95 ? -9.812 -5.319 12.130 1.00 89.81 95 LEU A C 1
ATOM 766 O O . LEU A 1 95 ? -9.269 -6.413 12.284 1.00 89.81 95 LEU A O 1
ATOM 770 N N . LEU A 1 96 ? -9.665 -4.319 13.005 1.00 86.38 96 LEU A N 1
ATOM 771 C CA . LEU A 1 96 ? -8.803 -4.399 14.190 1.00 86.38 96 LEU A CA 1
ATOM 772 C C . LEU A 1 96 ? -9.352 -5.332 15.274 1.00 86.38 96 LEU A C 1
ATOM 774 O O . LEU A 1 96 ? -8.587 -6.046 15.918 1.00 86.38 96 LEU A O 1
ATOM 778 N N . ASN A 1 97 ? -10.667 -5.345 15.501 1.00 88.31 97 ASN A N 1
ATOM 779 C CA . ASN A 1 97 ? -11.272 -6.211 16.515 1.00 88.31 97 ASN A CA 1
ATOM 780 C C . ASN A 1 97 ? -11.250 -7.684 16.093 1.00 88.31 97 ASN A C 1
ATOM 782 O O . ASN A 1 97 ? -11.189 -8.566 16.950 1.00 88.31 97 ASN A O 1
ATOM 786 N N . ASN A 1 98 ? -11.273 -7.956 14.786 1.00 87.00 98 ASN A N 1
ATOM 787 C CA . ASN A 1 98 ? -11.284 -9.308 14.238 1.00 87.00 98 ASN A CA 1
ATOM 788 C C . ASN A 1 98 ? -9.916 -9.779 13.720 1.00 87.00 98 ASN A C 1
ATOM 790 O O . ASN A 1 98 ? -9.887 -10.752 12.972 1.00 87.00 98 ASN A O 1
ATOM 794 N N . GLU A 1 99 ? -8.798 -9.177 14.145 1.00 80.81 99 GLU A N 1
ATOM 795 C CA . GLU A 1 99 ? -7.435 -9.519 13.682 1.00 80.81 99 GLU A CA 1
ATOM 796 C C . GLU A 1 99 ? -7.153 -11.037 13.700 1.00 80.81 99 GLU A C 1
ATOM 798 O O . GLU A 1 99 ? -6.584 -11.588 12.759 1.00 80.81 99 GLU A O 1
ATOM 803 N N . SER A 1 100 ? -7.618 -11.757 14.731 1.00 80.31 100 SER A N 1
ATOM 804 C CA . SER A 1 100 ? -7.423 -13.211 14.831 1.00 80.31 100 SER A CA 1
ATOM 805 C C . SER A 1 100 ? -8.216 -14.021 13.800 1.00 80.31 100 SER A C 1
ATOM 807 O O . SER A 1 100 ? -7.820 -15.138 13.478 1.00 80.31 100 SER A O 1
ATOM 809 N N . LYS A 1 101 ? -9.345 -13.492 13.312 1.00 84.00 101 LYS A N 1
ATOM 810 C CA . LYS A 1 101 ? -10.188 -14.129 12.288 1.00 84.00 101 LYS A CA 1
ATOM 811 C C . LYS A 1 101 ? -9.740 -13.739 10.883 1.00 84.00 101 LYS A C 1
ATOM 813 O O . LYS A 1 101 ? -9.686 -14.593 10.008 1.00 84.00 101 LYS A O 1
ATOM 818 N N . THR A 1 102 ? -9.403 -12.467 10.687 1.00 80.56 102 THR A N 1
ATOM 819 C CA . THR A 1 102 ? -8.995 -11.913 9.391 1.00 80.56 102 THR A CA 1
ATOM 820 C C . THR A 1 102 ? -7.546 -12.236 9.038 1.00 80.56 102 THR A C 1
ATOM 822 O O . THR A 1 102 ? -7.163 -12.064 7.887 1.00 80.56 102 THR A O 1
ATOM 825 N N . ARG A 1 103 ? -6.745 -12.728 10.001 1.00 83.06 103 ARG A N 1
ATOM 826 C CA . ARG A 1 103 ? -5.317 -13.053 9.829 1.00 83.06 103 ARG A CA 1
ATOM 827 C C . ARG A 1 103 ? -4.534 -11.890 9.211 1.00 83.06 103 ARG A C 1
ATOM 829 O O . ARG A 1 103 ? -3.615 -12.099 8.425 1.00 83.06 103 ARG A O 1
ATOM 836 N N . LEU A 1 104 ? -4.905 -10.663 9.578 1.00 83.94 104 LEU A N 1
ATOM 837 C CA . LEU A 1 104 ? -4.199 -9.459 9.158 1.00 83.94 104 LEU A CA 1
ATOM 838 C C . LEU A 1 104 ? -2.830 -9.444 9.833 1.00 83.94 104 LEU A C 1
ATOM 840 O O . LEU A 1 104 ? -2.716 -9.200 11.032 1.00 83.94 104 LEU A O 1
ATOM 844 N N . VAL A 1 105 ? -1.794 -9.739 9.058 1.00 85.44 105 VAL A N 1
ATOM 845 C CA . VAL A 1 105 ? -0.405 -9.676 9.506 1.00 85.44 105 VAL A CA 1
ATOM 846 C C . VAL A 1 105 ? 0.202 -8.384 8.969 1.00 85.44 105 VAL A C 1
ATOM 848 O O . VAL A 1 105 ? -0.044 -7.984 7.834 1.00 85.44 105 VAL A O 1
ATOM 851 N N . LYS A 1 106 ? 0.986 -7.688 9.793 1.00 85.69 106 LYS A N 1
ATOM 852 C CA . LYS A 1 106 ? 1.715 -6.505 9.328 1.00 85.69 106 LYS A CA 1
ATOM 853 C C . LYS A 1 106 ? 2.827 -6.945 8.369 1.00 85.69 106 LYS A C 1
ATOM 855 O O . LYS A 1 106 ? 3.545 -7.889 8.703 1.00 85.69 106 LYS A O 1
ATOM 860 N N . PRO A 1 107 ? 3.001 -6.287 7.211 1.00 83.44 107 PRO A N 1
ATOM 861 C CA . PRO A 1 107 ? 4.031 -6.672 6.261 1.00 83.44 107 PRO A CA 1
ATOM 862 C C . PRO A 1 107 ? 5.417 -6.657 6.882 1.00 83.44 107 PRO A C 1
ATOM 864 O O . PRO A 1 107 ? 5.768 -5.659 7.521 1.00 83.44 107 PRO A O 1
ATOM 867 N N . PRO A 1 108 ? 6.254 -7.662 6.580 1.00 85.00 108 PRO A N 1
ATOM 868 C CA . PRO A 1 108 ? 7.628 -7.681 7.048 1.00 85.00 108 PRO A CA 1
ATOM 869 C C . PRO A 1 108 ? 8.413 -6.465 6.548 1.00 85.00 108 PRO A C 1
ATOM 871 O O . PRO A 1 108 ? 9.239 -5.951 7.286 1.00 85.00 108 PRO A O 1
ATOM 874 N N . TRP A 1 109 ? 8.132 -5.951 5.347 1.00 83.25 109 TRP A N 1
ATOM 875 C CA . TRP A 1 109 ? 8.836 -4.789 4.795 1.00 83.25 109 TRP A CA 1
ATOM 876 C C . TRP A 1 109 ? 8.468 -3.460 5.482 1.00 83.25 109 TRP A C 1
ATOM 878 O O . TRP A 1 109 ? 9.334 -2.597 5.591 1.00 83.25 109 TRP A O 1
ATOM 888 N N . LEU A 1 110 ? 7.248 -3.306 6.023 1.00 80.75 110 LEU A N 1
ATOM 889 C CA . LEU A 1 110 ? 6.906 -2.150 6.874 1.00 80.75 110 LEU A CA 1
ATOM 890 C C . LEU A 1 110 ? 7.441 -2.313 8.298 1.00 80.75 110 LEU A C 1
ATOM 892 O O . LEU A 1 110 ? 7.780 -1.326 8.947 1.00 80.75 110 LEU A O 1
ATOM 896 N N . THR A 1 111 ? 7.507 -3.544 8.811 1.00 87.69 111 THR A N 1
ATOM 897 C CA . THR A 1 111 ? 7.977 -3.788 10.180 1.00 87.69 111 THR A CA 1
ATOM 898 C C . THR A 1 111 ? 9.494 -3.889 10.287 1.00 87.69 111 THR A C 1
ATOM 900 O O . THR A 1 111 ? 10.026 -3.577 11.345 1.00 87.69 111 THR A O 1
ATOM 903 N N . ALA A 1 112 ? 10.207 -4.293 9.233 1.00 88.69 112 ALA A N 1
ATOM 904 C CA . ALA A 1 112 ? 11.652 -4.527 9.265 1.00 88.69 112 ALA A CA 1
ATOM 905 C C . ALA A 1 112 ? 12.461 -3.291 9.689 1.00 88.69 112 ALA A C 1
ATOM 907 O O . ALA A 1 112 ? 13.296 -3.435 10.581 1.00 88.69 112 ALA A O 1
ATOM 908 N N . PRO A 1 113 ? 12.189 -2.073 9.177 1.00 86.31 113 PRO A N 1
ATOM 909 C CA . PRO A 1 113 ? 12.862 -0.874 9.674 1.00 86.31 113 PRO A CA 1
ATOM 910 C C . PRO A 1 113 ? 12.573 -0.613 11.157 1.00 86.31 113 PRO A C 1
ATOM 912 O O . PRO A 1 113 ? 13.442 -0.155 11.887 1.00 86.31 113 PRO A O 1
ATOM 915 N N . LEU A 1 114 ? 11.365 -0.942 11.627 1.00 86.69 114 LEU A N 1
ATOM 916 C CA . LEU A 1 114 ? 10.960 -0.746 13.022 1.00 86.69 114 LEU A CA 1
ATOM 917 C C . LEU A 1 114 ? 11.616 -1.751 13.976 1.00 86.69 114 LEU A C 1
ATOM 919 O O . LEU A 1 114 ? 11.781 -1.439 15.153 1.00 86.69 114 LEU A O 1
ATOM 923 N N . LEU A 1 115 ? 11.999 -2.930 13.479 1.00 88.12 115 LEU A N 1
ATOM 924 C CA . LEU A 1 115 ? 12.725 -3.941 14.251 1.00 88.12 115 LEU A CA 1
ATOM 925 C C . LEU A 1 115 ? 14.163 -3.519 14.579 1.00 88.12 115 LEU A C 1
ATOM 927 O O . LEU A 1 115 ? 14.758 -4.106 15.479 1.00 88.12 115 LEU A O 1
ATOM 931 N N . LEU A 1 116 ? 14.703 -2.476 13.931 1.00 90.12 116 LEU A N 1
ATOM 932 C CA . LEU A 1 116 ? 15.989 -1.880 14.310 1.00 90.12 116 LEU A CA 1
ATOM 933 C C . LEU A 1 116 ? 15.999 -1.428 15.781 1.00 90.12 116 LEU A C 1
ATOM 935 O O . LEU A 1 116 ? 17.021 -1.520 16.453 1.00 90.12 116 LEU A O 1
ATOM 939 N N . TRP A 1 117 ? 14.843 -0.997 16.296 1.00 86.88 117 TRP A N 1
ATOM 940 C CA . TRP A 1 117 ? 14.643 -0.616 17.698 1.00 86.88 117 TRP A CA 1
ATOM 941 C C . TRP A 1 117 ? 14.080 -1.756 18.564 1.00 86.88 117 TRP A C 1
ATOM 943 O O . TRP A 1 117 ? 13.600 -1.517 19.672 1.00 86.88 117 TRP A O 1
ATOM 953 N N . GLY A 1 118 ? 14.120 -2.994 18.069 1.00 88.56 118 GLY A N 1
ATOM 954 C CA . GLY A 1 118 ? 13.542 -4.168 18.716 1.00 88.56 118 GLY A CA 1
ATOM 955 C C . GLY A 1 118 ? 12.027 -4.307 18.532 1.00 88.56 118 GLY A C 1
ATOM 956 O O . GLY A 1 118 ? 11.366 -3.540 17.823 1.00 88.56 118 GLY A O 1
ATOM 957 N N . ASP A 1 119 ? 11.464 -5.328 19.180 1.00 86.75 119 ASP A N 1
ATOM 958 C CA . ASP A 1 119 ? 10.027 -5.601 19.149 1.00 86.75 119 ASP A CA 1
ATOM 959 C C . ASP A 1 119 ? 9.256 -4.509 19.900 1.00 86.75 119 ASP A C 1
ATOM 961 O O . ASP A 1 119 ? 9.305 -4.401 21.124 1.00 86.75 119 ASP A O 1
ATOM 965 N N . ASN A 1 120 ? 8.489 -3.711 19.164 1.00 88.88 120 ASN A N 1
ATOM 966 C CA . ASN A 1 120 ? 7.685 -2.619 19.699 1.00 88.88 120 ASN A CA 1
ATOM 967 C C . ASN A 1 120 ? 6.189 -2.862 19.433 1.00 88.88 120 ASN A C 1
ATOM 969 O O . ASN A 1 120 ? 5.790 -3.858 18.833 1.00 88.88 120 ASN A O 1
ATOM 973 N N . ILE A 1 121 ? 5.310 -1.978 19.917 1.00 86.38 121 ILE A N 1
ATOM 974 C CA . ILE A 1 121 ? 3.852 -2.115 19.709 1.00 86.38 121 ILE A CA 1
ATOM 975 C C . ILE A 1 121 ? 3.494 -2.053 18.212 1.00 86.38 121 ILE A C 1
ATOM 977 O O . ILE A 1 121 ? 2.513 -2.659 17.775 1.00 86.38 121 ILE A O 1
ATOM 981 N N . ILE A 1 122 ? 4.281 -1.331 17.416 1.00 85.56 122 ILE A N 1
ATOM 982 C CA . ILE A 1 122 ? 4.025 -1.128 15.992 1.00 85.56 122 ILE A CA 1
ATOM 983 C C . ILE A 1 122 ? 4.499 -2.345 15.186 1.00 85.56 122 ILE A C 1
ATOM 985 O O . ILE A 1 122 ? 3.765 -2.772 14.301 1.00 85.56 122 ILE A O 1
ATOM 989 N N . SER A 1 123 ? 5.622 -2.977 15.534 1.00 88.19 123 SER A N 1
ATOM 990 C CA . SER A 1 123 ? 6.150 -4.168 14.850 1.00 88.19 123 SER A CA 1
ATOM 991 C C . SER A 1 123 ? 5.571 -5.496 15.356 1.00 88.19 123 SER A C 1
ATOM 993 O O . SER A 1 123 ? 5.429 -6.431 14.571 1.00 88.19 123 SER A O 1
ATOM 995 N N . ALA A 1 124 ? 5.173 -5.591 16.629 1.00 87.94 124 ALA A N 1
ATOM 996 C CA . ALA A 1 124 ? 4.645 -6.829 17.204 1.00 87.94 124 ALA A CA 1
ATOM 997 C C . ALA A 1 124 ? 3.270 -7.213 16.624 1.00 87.94 124 ALA A C 1
ATOM 999 O O . ALA A 1 124 ? 2.410 -6.351 16.404 1.00 87.94 124 ALA A O 1
ATOM 1000 N N . ASN A 1 125 ? 3.040 -8.521 16.462 1.00 85.69 125 ASN A N 1
ATOM 1001 C CA . ASN A 1 125 ? 1.785 -9.120 15.990 1.00 85.69 125 ASN A CA 1
ATOM 1002 C C . ASN A 1 125 ? 1.165 -10.049 17.057 1.00 85.69 125 ASN A C 1
ATOM 1004 O O . ASN A 1 125 ? 1.860 -10.573 17.937 1.00 85.69 125 ASN A O 1
ATOM 1008 N N . GLY A 1 126 ? -0.154 -10.264 16.995 1.00 85.75 126 GLY A N 1
ATOM 1009 C CA . GLY A 1 126 ? -0.849 -11.298 17.770 1.00 85.75 126 GLY A CA 1
ATOM 1010 C C . GLY A 1 126 ? -0.685 -11.200 19.296 1.00 85.75 126 GLY A C 1
ATOM 1011 O O . GLY A 1 126 ? -0.995 -10.184 19.923 1.00 85.75 126 GLY A O 1
ATOM 1012 N N . GLN A 1 127 ? -0.240 -12.289 19.937 1.00 83.94 127 GLN A N 1
ATOM 1013 C CA . GLN A 1 127 ? -0.116 -12.356 21.404 1.00 83.94 127 GLN A CA 1
ATOM 1014 C C . GLN A 1 127 ? 0.979 -11.432 21.953 1.00 83.94 127 GLN A C 1
ATOM 1016 O O . GLN A 1 127 ? 0.809 -10.877 23.042 1.00 83.94 127 GLN A O 1
ATOM 1021 N N . MET A 1 128 ? 2.063 -11.219 21.198 1.00 85.12 128 MET A N 1
ATOM 1022 C CA . MET A 1 128 ? 3.135 -10.302 21.594 1.00 85.12 128 MET A CA 1
ATOM 1023 C C . MET A 1 128 ? 2.616 -8.861 21.655 1.00 85.12 128 MET A C 1
ATOM 1025 O O . MET A 1 128 ? 2.816 -8.160 22.645 1.00 85.12 128 MET A O 1
ATOM 1029 N N . TRP A 1 129 ? 1.828 -8.452 20.658 1.00 85.75 129 TRP A N 1
ATOM 1030 C CA . TRP A 1 129 ? 1.164 -7.149 20.659 1.00 85.75 129 TRP A CA 1
ATOM 1031 C C . TRP A 1 129 ? 0.203 -6.976 21.845 1.00 85.75 129 TRP A C 1
ATOM 1033 O O . TRP A 1 129 ? 0.222 -5.944 22.524 1.00 85.75 129 TRP A O 1
ATOM 1043 N N . LYS A 1 130 ? -0.598 -8.009 22.160 1.00 84.94 130 LYS A N 1
ATOM 1044 C CA . LYS A 1 130 ? -1.487 -8.004 23.339 1.00 84.94 130 LYS A CA 1
ATOM 1045 C C . LYS A 1 130 ? -0.697 -7.847 24.638 1.00 84.94 130 LYS A C 1
ATOM 1047 O O . LYS A 1 130 ? -1.148 -7.122 25.524 1.00 84.94 130 LYS A O 1
ATOM 1052 N N . ARG A 1 131 ? 0.467 -8.495 24.755 1.00 85.38 131 ARG A N 1
ATOM 1053 C CA . ARG A 1 131 ? 1.370 -8.354 25.907 1.00 85.38 131 ARG A CA 1
ATOM 1054 C C . ARG A 1 131 ? 1.887 -6.919 26.021 1.00 85.38 131 ARG A C 1
ATOM 1056 O O . ARG A 1 131 ? 1.676 -6.305 27.063 1.00 85.38 131 ARG A O 1
ATOM 1063 N N . HIS A 1 132 ? 2.436 -6.350 24.945 1.00 84.75 132 HIS A N 1
ATOM 1064 C CA . HIS A 1 132 ? 2.939 -4.969 24.941 1.00 84.75 132 HIS A CA 1
ATOM 1065 C C . HIS A 1 132 ? 1.857 -3.938 25.316 1.00 84.75 132 HIS A C 1
ATOM 1067 O O . HIS A 1 132 ? 2.114 -3.034 26.110 1.00 84.75 132 HIS A O 1
ATOM 1073 N N . ARG A 1 133 ? 0.611 -4.100 24.840 1.00 83.06 133 ARG A N 1
ATOM 1074 C CA . ARG A 1 133 ? -0.503 -3.204 25.218 1.00 83.06 133 ARG A CA 1
ATOM 1075 C C . ARG A 1 133 ? -0.977 -3.359 26.663 1.00 83.06 133 ARG A C 1
ATOM 1077 O O . ARG A 1 133 ? -1.480 -2.384 27.217 1.00 83.06 133 ARG A O 1
ATOM 1084 N N . ARG A 1 134 ? -0.863 -4.547 27.270 1.00 81.62 134 ARG A N 1
ATOM 1085 C CA . ARG A 1 134 ? -1.187 -4.742 28.697 1.00 81.62 134 ARG A CA 1
ATOM 1086 C C . ARG A 1 134 ? -0.135 -4.087 29.586 1.00 81.62 134 ARG A C 1
ATOM 1088 O O . ARG A 1 134 ? -0.512 -3.375 30.510 1.00 81.62 134 ARG A O 1
ATOM 1095 N N . CYS A 1 135 ? 1.147 -4.255 29.253 1.00 73.06 135 CYS A N 1
ATOM 1096 C CA . CYS A 1 135 ? 2.253 -3.624 29.975 1.00 73.06 135 CYS A CA 1
ATOM 1097 C C . CYS A 1 135 ? 2.142 -2.092 29.973 1.00 73.06 135 CYS A C 1
ATOM 1099 O O . CYS A 1 135 ? 2.323 -1.477 31.012 1.00 73.06 135 CYS A O 1
ATOM 1101 N N . GLY A 1 136 ? 1.748 -1.475 28.852 1.00 63.09 136 GLY A N 1
ATOM 1102 C CA . GLY A 1 136 ? 1.548 -0.019 28.791 1.00 63.09 136 GLY A CA 1
ATOM 1103 C C . GLY A 1 136 ? 0.309 0.511 29.532 1.00 63.09 136 GLY A C 1
ATOM 1104 O O . GLY A 1 136 ? 0.236 1.705 29.802 1.00 63.09 136 GLY A O 1
ATOM 1105 N N . ARG A 1 137 ? -0.680 -0.341 29.854 1.00 56.56 137 ARG A N 1
ATOM 1106 C CA . ARG A 1 137 ? -1.912 0.062 30.571 1.00 56.56 137 ARG A CA 1
ATOM 1107 C C . ARG A 1 137 ? -1.846 -0.174 32.077 1.00 56.56 137 ARG A C 1
ATOM 1109 O O . ARG A 1 137 ? -2.546 0.499 32.827 1.00 56.56 137 ARG A O 1
ATOM 1116 N N . GLY A 1 138 ? -1.037 -1.130 32.521 1.00 52.03 138 GLY A N 1
ATOM 1117 C CA . GLY A 1 138 ? -0.760 -1.339 33.934 1.00 52.03 138 GLY A CA 1
ATOM 1118 C C . GLY A 1 138 ? 0.380 -0.431 34.362 1.00 52.03 138 GLY A C 1
ATOM 1119 O O . GLY A 1 138 ? 1.520 -0.826 34.196 1.00 52.03 138 GLY A O 1
ATOM 1120 N N . ARG A 1 139 ? 0.052 0.767 34.871 1.00 45.34 139 ARG A N 1
ATOM 1121 C CA . ARG A 1 139 ? 0.833 1.544 35.856 1.00 45.34 139 ARG A CA 1
ATOM 1122 C C . ARG A 1 139 ? 2.353 1.354 35.749 1.00 45.34 139 ARG A C 1
ATOM 1124 O O . ARG A 1 139 ? 2.830 0.356 36.267 1.00 45.34 139 ARG A O 1
ATOM 1131 N N . TRP A 1 140 ? 3.094 2.326 35.197 1.00 43.47 140 TRP A N 1
ATOM 1132 C CA . TRP A 1 140 ? 4.554 2.426 35.370 1.00 43.47 140 TRP A CA 1
ATOM 1133 C C . TRP A 1 140 ? 4.918 2.147 36.836 1.00 43.47 140 TRP A C 1
ATOM 1135 O O . TRP A 1 140 ? 4.655 3.001 37.688 1.00 43.47 140 TRP A O 1
ATOM 1145 N N . PRO A 1 141 ? 5.466 0.968 37.171 1.00 42.31 141 PRO A N 1
ATOM 1146 C CA . PRO A 1 141 ? 5.973 0.730 38.499 1.00 42.31 141 PRO A CA 1
ATOM 1147 C C . PRO A 1 141 ? 7.406 1.246 38.474 1.00 42.31 141 PRO A C 1
ATOM 1149 O O . PRO A 1 141 ? 8.234 0.797 37.684 1.00 42.31 141 PRO A O 1
ATOM 1152 N N . THR A 1 142 ? 7.719 2.195 39.344 1.00 49.41 142 THR A N 1
ATOM 1153 C CA . THR A 1 142 ? 9.083 2.361 39.838 1.00 49.41 142 THR A CA 1
ATOM 1154 C C . THR A 1 142 ? 9.551 1.010 40.386 1.00 49.41 142 THR A C 1
ATOM 1156 O O . THR A 1 142 ? 9.215 0.680 41.517 1.00 49.41 142 THR A O 1
ATOM 1159 N N . CYS A 1 143 ? 10.243 0.190 39.591 1.00 41.31 143 CYS A N 1
ATOM 1160 C CA . CYS A 1 143 ? 11.045 -0.927 40.089 1.00 41.31 143 CYS A CA 1
ATOM 1161 C C . CYS A 1 143 ? 11.945 -1.518 38.995 1.00 41.31 143 CYS A C 1
ATOM 1163 O O . CYS A 1 143 ? 11.469 -2.156 38.062 1.00 41.31 143 CYS A O 1
ATOM 1165 N N . GLY A 1 144 ? 13.256 -1.380 39.205 1.00 39.62 144 GLY A N 1
ATOM 1166 C CA . GLY A 1 144 ? 14.229 -2.420 38.878 1.00 39.62 144 GLY A CA 1
ATOM 1167 C C . GLY A 1 144 ? 14.818 -2.396 37.473 1.00 39.62 144 GLY A C 1
ATOM 1168 O O . GLY A 1 144 ? 14.308 -3.036 36.559 1.00 39.62 144 GLY A O 1
ATOM 1169 N N . ASN A 1 145 ? 15.980 -1.754 37.349 1.00 43.12 145 ASN A N 1
ATOM 1170 C CA . ASN A 1 145 ? 16.962 -2.009 36.298 1.00 43.12 145 ASN A CA 1
ATOM 1171 C C . ASN A 1 145 ? 17.304 -3.505 36.226 1.00 43.12 145 ASN A C 1
ATOM 1173 O O . ASN A 1 145 ? 18.227 -3.927 36.899 1.00 43.12 145 ASN A O 1
ATOM 1177 N N . HIS A 1 146 ? 16.608 -4.301 35.421 1.00 37.50 146 HIS A N 1
ATOM 1178 C CA . HIS A 1 146 ? 17.159 -5.517 34.817 1.00 37.50 146 HIS A CA 1
ATOM 1179 C C . HIS A 1 146 ? 16.353 -5.838 33.558 1.00 37.50 146 HIS A C 1
ATOM 1181 O O . HIS A 1 146 ? 15.441 -6.661 33.537 1.00 37.50 146 HIS A O 1
ATOM 1187 N N . ILE A 1 147 ? 16.705 -5.143 32.480 1.00 38.69 147 ILE A N 1
ATOM 1188 C CA . ILE A 1 147 ? 16.327 -5.525 31.126 1.00 38.69 147 ILE A CA 1
ATOM 1189 C C . ILE A 1 147 ? 17.206 -6.723 30.751 1.00 38.69 147 ILE A C 1
ATOM 1191 O O . ILE A 1 147 ? 18.379 -6.556 30.432 1.00 38.69 147 ILE A O 1
ATOM 1195 N N . LEU A 1 148 ? 16.656 -7.936 30.809 1.00 35.44 148 LEU A N 1
ATOM 1196 C CA . LEU A 1 148 ? 17.292 -9.133 30.256 1.00 35.44 148 LEU A CA 1
ATOM 1197 C C . LEU A 1 148 ? 16.391 -9.670 29.138 1.00 35.44 148 LEU A C 1
ATOM 1199 O O . LEU A 1 148 ? 15.477 -10.461 29.367 1.00 35.44 148 LEU A O 1
ATOM 1203 N N . PHE A 1 149 ? 16.607 -9.169 27.919 1.00 35.94 149 PHE A N 1
ATOM 1204 C CA . PHE A 1 149 ? 15.931 -9.656 26.718 1.00 35.94 149 PHE A CA 1
ATOM 1205 C C . PHE A 1 149 ? 16.545 -10.996 26.296 1.00 35.94 149 PHE A C 1
ATOM 1207 O O . PHE A 1 149 ? 17.717 -11.061 25.932 1.00 35.94 149 PHE A O 1
ATOM 1214 N N . ARG A 1 150 ? 15.747 -12.069 26.313 1.00 27.19 150 ARG A N 1
ATOM 1215 C CA . ARG A 1 150 ? 16.097 -13.357 25.700 1.00 27.19 150 ARG A CA 1
ATOM 1216 C C . ARG A 1 150 ? 15.121 -13.642 24.559 1.00 27.19 150 ARG A C 1
ATOM 1218 O O . ARG A 1 150 ? 13.925 -13.793 24.796 1.00 27.19 150 ARG A O 1
ATOM 1225 N N . PHE A 1 151 ? 15.640 -13.693 23.335 1.00 32.91 151 PHE A N 1
ATOM 1226 C CA . PHE A 1 151 ? 14.906 -14.016 22.107 1.00 32.91 151 PHE A CA 1
ATOM 1227 C C . PHE A 1 151 ? 14.965 -15.519 21.799 1.00 32.91 151 PHE A C 1
ATOM 1229 O O . PHE A 1 151 ? 16.006 -16.139 22.031 1.00 32.91 151 PHE A O 1
ATOM 1236 N N . PRO A 1 152 ? 13.921 -16.081 21.167 1.00 36.16 152 PRO A N 1
ATOM 1237 C CA . PRO A 1 152 ? 14.090 -17.197 20.250 1.00 36.16 152 PRO A CA 1
ATOM 1238 C C . PRO A 1 152 ? 13.667 -16.838 18.814 1.00 36.16 152 PRO A C 1
ATOM 1240 O O . PRO A 1 152 ? 12.651 -16.186 18.575 1.00 36.16 152 PRO A O 1
ATOM 1243 N N . LEU A 1 153 ? 14.489 -17.302 17.871 1.00 43.69 153 LEU A N 1
ATOM 1244 C CA . LEU A 1 153 ? 14.291 -17.319 16.420 1.00 43.69 153 LEU A CA 1
ATOM 1245 C C . LEU A 1 153 ? 13.173 -18.298 16.005 1.00 43.69 153 LEU A C 1
ATOM 1247 O O . LEU A 1 153 ? 13.056 -19.359 16.613 1.00 43.69 153 LEU A O 1
ATOM 1251 N N . HIS A 1 154 ? 12.460 -17.990 14.908 1.00 36.56 154 HIS A N 1
ATOM 1252 C CA . HIS A 1 154 ? 12.399 -18.790 13.658 1.00 36.56 154 HIS A CA 1
ATOM 1253 C C . HIS A 1 154 ? 11.024 -18.774 12.932 1.00 36.56 154 HIS A C 1
ATOM 1255 O O . HIS A 1 154 ? 10.033 -19.199 13.509 1.00 36.56 154 HIS A O 1
ATOM 1261 N N . SER A 1 155 ? 11.056 -18.387 11.635 1.00 39.44 155 SER A N 1
ATOM 1262 C CA . SER A 1 155 ? 10.278 -18.861 10.447 1.00 39.44 155 SER A CA 1
ATOM 1263 C C . SER A 1 155 ? 8.724 -18.807 10.466 1.00 39.44 155 SER A C 1
ATOM 1265 O O . SER A 1 155 ? 8.120 -18.889 11.519 1.00 39.44 155 SER A O 1
ATOM 1267 N N . SER A 1 156 ? 7.937 -18.759 9.382 1.00 42.03 156 SER A N 1
ATOM 1268 C CA . SER A 1 156 ? 8.095 -18.645 7.923 1.00 42.03 156 SER A CA 1
ATOM 1269 C C . SER A 1 156 ? 6.672 -18.659 7.285 1.00 42.03 156 SER A C 1
ATOM 1271 O O . SER A 1 156 ? 5.770 -19.281 7.837 1.00 42.03 156 SER A O 1
ATOM 1273 N N . HIS A 1 157 ? 6.515 -17.967 6.143 1.00 39.34 157 HIS A N 1
ATOM 1274 C CA . HIS A 1 157 ? 5.493 -18.042 5.066 1.00 39.34 157 HIS A CA 1
ATOM 1275 C C . HIS A 1 157 ? 3.967 -17.998 5.348 1.00 39.34 157 HIS A C 1
ATOM 1277 O O . HIS A 1 157 ? 3.411 -18.927 5.921 1.00 39.34 157 HIS A O 1
ATOM 1283 N N . SER A 1 158 ? 3.266 -16.992 4.771 1.00 34.34 158 SER A N 1
ATOM 1284 C CA . SER A 1 158 ? 1.903 -17.049 4.157 1.00 34.34 158 SER A CA 1
ATOM 1285 C C . SER A 1 158 ? 1.443 -15.668 3.612 1.00 34.34 158 SER A C 1
ATOM 1287 O O . SER A 1 158 ? 1.984 -14.660 4.065 1.00 34.34 158 SER A O 1
ATOM 1289 N N . PRO A 1 159 ? 0.494 -15.592 2.646 1.00 34.59 159 PRO A N 1
ATOM 1290 C CA . PRO A 1 159 ? 0.254 -14.412 1.803 1.00 34.59 159 PRO A CA 1
ATOM 1291 C C . PRO A 1 159 ? -0.574 -13.327 2.511 1.00 34.59 159 PRO A C 1
ATOM 1293 O O . PRO A 1 159 ? -1.431 -13.626 3.342 1.00 34.59 159 PRO A O 1
ATOM 1296 N N . LEU A 1 160 ? -0.291 -12.064 2.189 1.00 34.69 160 LEU A N 1
ATOM 1297 C CA . LEU A 1 160 ? -0.679 -10.886 2.965 1.00 34.69 160 LEU A CA 1
ATOM 1298 C C . LEU A 1 160 ? -1.704 -10.021 2.221 1.00 34.69 160 LEU A C 1
ATOM 1300 O O . LEU A 1 160 ? -1.462 -9.589 1.102 1.00 34.69 160 LEU A O 1
ATOM 1304 N N . PHE A 1 161 ? -2.822 -9.712 2.881 1.00 33.09 161 PHE A N 1
ATOM 1305 C CA . PHE A 1 161 ? -3.699 -8.600 2.507 1.00 33.09 161 PHE A CA 1
ATOM 1306 C C . PHE A 1 161 ? -3.335 -7.378 3.359 1.00 33.09 161 PHE A C 1
ATOM 1308 O O . PHE A 1 161 ? -3.290 -7.467 4.588 1.00 33.09 161 PHE A O 1
ATOM 1315 N N . TYR A 1 162 ? -3.062 -6.246 2.707 1.00 45.72 162 TYR A N 1
ATOM 1316 C CA . TYR A 1 162 ? -2.551 -5.034 3.350 1.00 45.72 162 TYR A CA 1
ATOM 1317 C C . TYR A 1 162 ? -3.628 -3.965 3.540 1.00 45.72 162 TYR A C 1
ATOM 1319 O O . TYR A 1 162 ? -4.432 -3.701 2.647 1.00 45.72 162 TYR A O 1
ATOM 1327 N N . LEU A 1 163 ? -3.600 -3.318 4.708 1.00 38.28 163 LEU A N 1
ATOM 1328 C CA . LEU A 1 163 ? -4.484 -2.214 5.066 1.00 38.28 163 L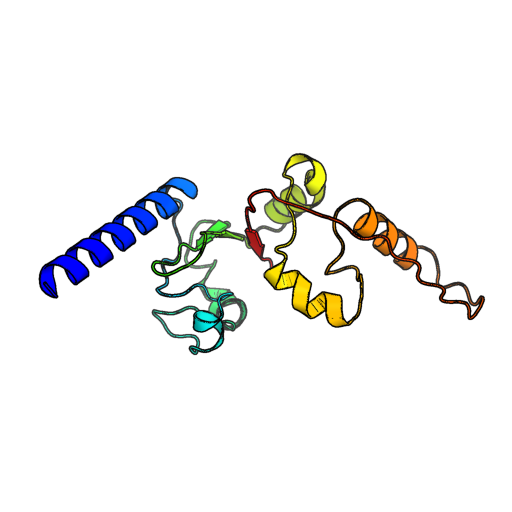EU A CA 1
ATOM 1329 C C . LEU A 1 163 ? -3.676 -1.122 5.778 1.00 38.28 163 LEU A C 1
ATOM 1331 O O . LEU A 1 163 ? -3.025 -1.389 6.789 1.00 38.28 163 LEU A O 1
ATOM 1335 N N . HIS A 1 164 ? -3.719 0.107 5.264 1.00 42.00 164 HIS A N 1
ATOM 1336 C CA . HIS A 1 164 ? -3.034 1.267 5.839 1.00 42.00 164 HIS A CA 1
ATOM 1337 C C . HIS A 1 164 ? -4.065 2.343 6.216 1.00 42.00 164 HIS A C 1
ATOM 1339 O O . HIS A 1 164 ? -4.904 2.706 5.394 1.00 42.00 164 HIS A O 1
ATOM 1345 N N . HIS A 1 165 ? -4.010 2.863 7.450 1.00 45.38 165 HIS A N 1
ATOM 1346 C CA . HIS A 1 165 ? -4.998 3.809 7.987 1.00 45.38 165 HIS A CA 1
ATOM 1347 C C . HIS A 1 165 ? -4.382 5.123 8.472 1.00 45.38 165 HIS A C 1
ATOM 1349 O O . HIS A 1 165 ? -3.398 5.124 9.208 1.00 45.38 165 HIS A O 1
ATOM 1355 N N . MET A 1 166 ? -5.049 6.233 8.147 1.00 37.56 166 MET A N 1
ATOM 1356 C CA . MET A 1 166 ? -4.935 7.519 8.840 1.00 37.56 166 MET A CA 1
ATOM 1357 C C . MET A 1 166 ? -6.336 7.981 9.256 1.00 37.56 166 MET A C 1
ATOM 1359 O O . MET A 1 166 ? -7.273 7.906 8.465 1.00 37.56 166 MET A O 1
ATOM 1363 N N . PHE A 1 167 ? -6.484 8.450 10.497 1.00 32.62 167 PHE A N 1
ATOM 1364 C CA . PHE A 1 167 ? -7.726 9.050 10.988 1.00 32.62 167 PHE A CA 1
ATOM 1365 C C . PHE A 1 167 ? -7.866 10.480 10.453 1.00 32.62 167 PHE A C 1
ATOM 1367 O O . PHE A 1 167 ? -6.976 11.306 10.651 1.00 32.62 167 PHE A O 1
ATOM 1374 N N . VAL A 1 168 ? -9.004 10.782 9.827 1.00 37.88 168 VAL A N 1
ATOM 1375 C CA . VAL A 1 168 ? -9.429 12.147 9.496 1.00 37.88 168 VAL A CA 1
ATOM 1376 C C . VAL A 1 168 ? -10.656 12.449 10.352 1.00 37.88 168 VAL A C 1
ATOM 1378 O O . VAL A 1 168 ? -11.690 11.804 10.195 1.00 37.88 168 VAL A O 1
ATOM 1381 N N . SER A 1 169 ? -10.535 13.396 11.288 1.00 31.70 169 SER A N 1
ATOM 1382 C CA . SER A 1 169 ? -11.719 14.018 11.891 1.00 31.70 169 SER A CA 1
ATOM 1383 C C . SER A 1 169 ? -12.370 14.884 10.819 1.00 31.70 169 SER A C 1
ATOM 1385 O O . SER A 1 169 ? -11.671 15.693 10.203 1.00 31.70 169 SER A O 1
ATOM 1387 N N . LYS A 1 170 ? -13.669 14.672 10.582 1.00 36.75 170 LYS A N 1
ATOM 1388 C CA . LYS A 1 170 ? -14.505 15.632 9.854 1.00 36.75 170 LYS A CA 1
ATOM 1389 C C . LYS A 1 170 ? -14.493 16.980 10.570 1.00 36.75 170 LYS A C 1
ATOM 1391 O O . LYS A 1 170 ? -14.321 16.968 11.815 1.00 36.75 170 LYS A O 1
#

Sequence (170 aa):
MLLAVVSTAAAILVYRFVRNLASVNFEPGMRPLFSPLGLFGAVIPTCSWNPGLKWVWEWRKTNFGNYQYDVVSMVPLIFEEPYFYTCSVDVLKQLLNNESKTRLVKPPWLTAPLLLWGDNIISANGQMWKRHRRCGRGRWPTCGNHILFRFPLHSSHSPLFYLHHMFVSK

Radius of gyration: 19.9 Å; chains: 1; bounding box: 36×35×71 Å

Foldseek 3Di:
DVVVVVVVVVVVLVVVQVVLCVVVVVFAAAAAQDDQPDPVLQPDDDDPRGNHVCNCPVCVPPRCVVDPDQKHKYRHSDDDHIAIEGQDPVVVCVCVVCCVVVVAADDCVVLVVVCVVPDACVNDDDPVNVVRVVVVVPDDDPDDPDPDDDDDDDDDDDDHHDYDDDHDDD

InterPro domains:
  IPR036396 Cytochrome P450 superfamily [G3DSA:1.10.630.10] (27-160)
  IPR036396 Cytochrome P450 superfamily [SSF48264] (66-135)

Secondary structure (DSSP, 8-state):
-HHHHHHHHHHHHHHHHHHHHHHTTT--EE--SS-TTSHHHHHSPPBTTB--TTHHHHTTTTTTTSSS-SEEEE--SSSS--EEEE--HHHHHHHHHTHHHHT-PPPHHHHTTGGGG-S-TTT--HHHHHHHHHHHHS------------------------EE------

Organism: NCBI:txid230809

pLDDT: mean 78.51, std 20.42, range [27.19, 96.25]